Protein AF-A0A527YQX4-F1 (afdb_monomer)

Structure (mmCIF, N/CA/C/O backbone):
data_AF-A0A527YQX4-F1
#
_entry.id   AF-A0A527YQX4-F1
#
loop_
_atom_site.group_PDB
_atom_site.id
_atom_site.type_symbol
_atom_site.label_atom_id
_atom_site.label_alt_id
_atom_site.label_comp_id
_atom_site.label_asym_id
_atom_site.label_entity_id
_atom_site.label_seq_id
_atom_site.pdbx_PDB_ins_code
_atom_site.Cartn_x
_atom_site.Cartn_y
_atom_site.Cartn_z
_atom_site.occupancy
_atom_site.B_iso_or_equiv
_atom_site.auth_seq_id
_atom_site.auth_comp_id
_atom_site.auth_asym_id
_atom_site.auth_atom_id
_atom_site.pdbx_PDB_model_num
ATOM 1 N N . GLY A 1 1 ? 2.698 -18.702 3.192 1.00 57.06 1 GLY A N 1
ATOM 2 C CA . GLY A 1 1 ? 2.781 -18.460 1.735 1.00 57.06 1 GLY A CA 1
ATOM 3 C C . GLY A 1 1 ? 3.842 -17.410 1.446 1.00 57.06 1 GLY A C 1
ATOM 4 O O . GLY A 1 1 ? 4.295 -16.787 2.403 1.00 57.06 1 GLY A O 1
ATOM 5 N N . PRO A 1 2 ? 4.263 -17.222 0.184 1.00 74.56 2 PRO A N 1
ATOM 6 C CA . PRO A 1 2 ? 5.222 -16.176 -0.183 1.00 74.56 2 PRO A CA 1
ATOM 7 C C . PRO A 1 2 ? 4.665 -14.780 0.141 1.00 74.56 2 PRO A C 1
ATOM 9 O O . PRO A 1 2 ? 3.465 -14.540 0.009 1.00 74.56 2 PRO A O 1
ATOM 12 N N . THR A 1 3 ? 5.528 -13.871 0.599 1.00 85.75 3 THR A N 1
ATOM 13 C CA . THR A 1 3 ? 5.166 -12.501 1.004 1.00 85.75 3 THR A CA 1
ATOM 14 C C . THR A 1 3 ? 5.571 -11.494 -0.068 1.00 85.75 3 THR A C 1
ATOM 16 O O . THR A 1 3 ? 6.508 -11.74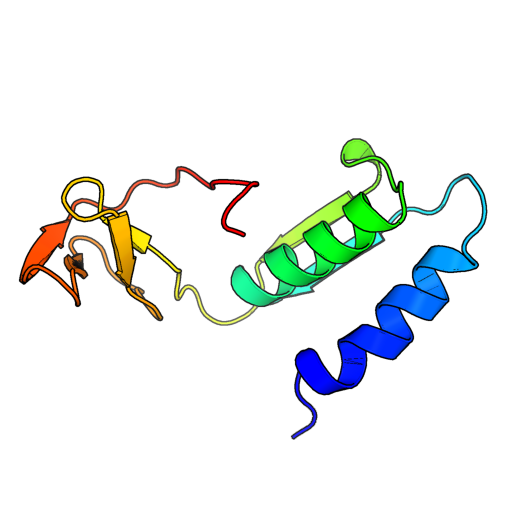1 -0.829 1.00 85.75 3 THR A O 1
ATOM 19 N N . PHE A 1 4 ? 4.937 -10.319 -0.095 1.00 87.69 4 PHE A N 1
ATOM 20 C CA . PHE A 1 4 ? 5.362 -9.232 -0.984 1.00 87.69 4 PHE A CA 1
ATOM 21 C C . PHE A 1 4 ? 6.851 -8.880 -0.804 1.00 87.69 4 PHE A C 1
ATOM 23 O O . PHE A 1 4 ? 7.572 -8.739 -1.788 1.00 87.69 4 PHE A O 1
ATOM 30 N N . ALA A 1 5 ? 7.339 -8.850 0.442 1.00 90.44 5 ALA A N 1
ATOM 31 C CA . ALA A 1 5 ? 8.745 -8.588 0.752 1.00 90.44 5 ALA A CA 1
ATOM 32 C C . ALA A 1 5 ? 9.702 -9.564 0.045 1.00 90.44 5 ALA A C 1
ATOM 34 O O . ALA A 1 5 ? 10.741 -9.145 -0.456 1.00 90.44 5 ALA A O 1
ATOM 35 N N . SER A 1 6 ? 9.332 -10.847 -0.065 1.00 93.38 6 SER A N 1
ATOM 36 C CA . SER A 1 6 ? 10.135 -11.840 -0.794 1.00 93.38 6 SER A CA 1
ATOM 37 C C . SER A 1 6 ? 10.142 -11.634 -2.316 1.00 93.38 6 SER A C 1
ATOM 39 O O . SER A 1 6 ? 11.116 -11.987 -2.978 1.00 93.38 6 SER A O 1
ATOM 41 N N . ALA A 1 7 ? 9.091 -11.032 -2.882 1.00 91.38 7 ALA A N 1
ATOM 42 C CA . ALA A 1 7 ? 8.975 -10.759 -4.316 1.00 91.38 7 ALA A CA 1
ATOM 43 C C . ALA A 1 7 ? 9.592 -9.409 -4.731 1.00 91.38 7 ALA A C 1
ATOM 45 O O . ALA A 1 7 ? 9.951 -9.227 -5.897 1.00 91.38 7 ALA A O 1
ATOM 46 N N . LEU A 1 8 ? 9.742 -8.475 -3.786 1.00 93.81 8 LEU A N 1
ATOM 47 C CA . LEU A 1 8 ? 10.184 -7.103 -4.040 1.00 93.81 8 LEU A CA 1
ATOM 48 C C . LEU A 1 8 ? 11.536 -6.998 -4.774 1.00 93.81 8 LEU A C 1
ATOM 50 O O . LEU A 1 8 ? 11.602 -6.229 -5.735 1.00 93.81 8 LEU A O 1
ATOM 54 N N . PRO A 1 9 ? 12.597 -7.760 -4.429 1.00 94.50 9 PRO A N 1
ATOM 55 C CA . PRO A 1 9 ? 13.872 -7.666 -5.146 1.00 94.50 9 PRO A CA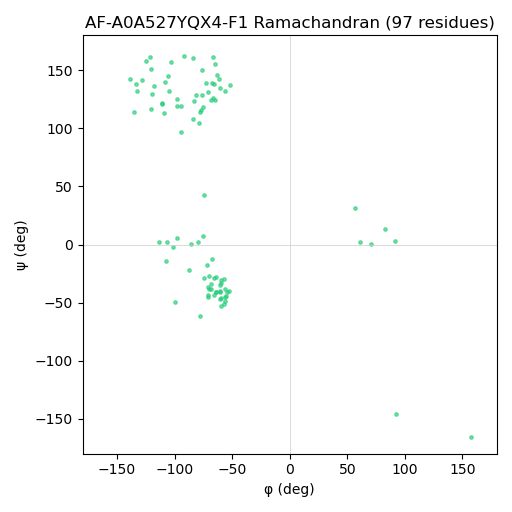 1
ATOM 56 C C . PRO A 1 9 ? 13.736 -8.021 -6.630 1.00 94.50 9 PRO A C 1
ATOM 58 O O . PRO A 1 9 ? 14.278 -7.341 -7.500 1.00 94.50 9 PRO A O 1
ATOM 61 N N . ARG A 1 10 ? 12.950 -9.061 -6.935 1.00 93.94 10 ARG A N 1
ATOM 62 C CA . ARG A 1 10 ? 12.717 -9.512 -8.310 1.00 93.94 10 ARG A CA 1
ATOM 63 C C . ARG A 1 10 ? 11.850 -8.530 -9.089 1.00 93.94 10 ARG A C 1
ATOM 65 O O . ARG A 1 10 ? 12.101 -8.315 -10.275 1.00 93.94 10 ARG A O 1
ATOM 72 N N . LEU A 1 11 ? 10.869 -7.912 -8.429 1.00 93.62 11 LEU A N 1
ATOM 73 C CA . LEU A 1 11 ? 10.087 -6.827 -9.014 1.00 93.62 11 LEU A CA 1
ATOM 74 C C . LEU A 1 11 ? 11.005 -5.664 -9.406 1.00 93.62 11 LEU A C 1
ATOM 76 O O . LEU A 1 11 ? 11.018 -5.292 -10.575 1.00 93.62 11 LEU A O 1
ATOM 80 N N . LYS A 1 12 ? 11.835 -5.159 -8.481 1.00 94.81 12 LYS A N 1
ATOM 81 C CA . LYS A 1 12 ? 12.772 -4.057 -8.767 1.00 94.81 12 LYS A CA 1
ATOM 82 C C . LYS A 1 12 ? 13.701 -4.380 -9.939 1.00 94.81 12 LYS A C 1
ATOM 84 O O . LYS A 1 12 ? 13.828 -3.568 -10.848 1.00 94.81 12 LYS A O 1
ATOM 89 N N . GLN A 1 13 ? 14.272 -5.586 -9.969 1.00 95.50 13 GLN A N 1
ATOM 90 C CA . GLN A 1 13 ? 15.118 -6.025 -11.083 1.00 95.50 13 GLN A CA 1
ATOM 91 C C . GLN A 1 13 ? 14.357 -6.042 -12.417 1.00 95.50 13 GLN A C 1
ATOM 93 O O . GLN A 1 13 ? 14.903 -5.659 -13.447 1.00 95.50 13 GLN A O 1
ATOM 98 N N . THR A 1 14 ? 13.100 -6.485 -12.419 1.00 94.94 14 THR A N 1
ATOM 99 C CA . THR A 1 14 ? 12.281 -6.534 -13.641 1.00 94.94 14 THR A CA 1
ATOM 100 C C . THR A 1 14 ? 11.993 -5.129 -14.163 1.00 94.94 14 THR A C 1
ATOM 102 O O . THR A 1 14 ? 12.128 -4.883 -15.357 1.00 94.94 14 THR A O 1
ATOM 105 N N . LEU A 1 15 ? 11.649 -4.199 -13.269 1.00 94.19 15 LEU A N 1
ATOM 106 C CA . LEU A 1 15 ? 11.355 -2.811 -13.630 1.00 94.19 15 LEU A CA 1
ATOM 107 C C . LEU A 1 15 ? 12.608 -2.070 -14.116 1.00 94.19 15 LEU A C 1
ATOM 109 O O . LEU A 1 15 ? 12.528 -1.334 -15.092 1.00 94.19 15 LEU A O 1
ATOM 113 N N . ALA A 1 16 ? 13.769 -2.323 -13.506 1.00 92.44 16 ALA A N 1
ATOM 114 C CA . ALA A 1 16 ? 15.038 -1.715 -13.912 1.00 92.44 16 ALA A CA 1
ATOM 115 C C . ALA A 1 16 ? 15.490 -2.116 -15.329 1.00 92.44 16 ALA A C 1
ATOM 117 O O . ALA A 1 16 ? 16.190 -1.354 -15.987 1.00 92.44 16 ALA A O 1
ATOM 118 N N . ASN A 1 17 ? 15.094 -3.303 -15.800 1.00 93.06 17 ASN A N 1
ATOM 119 C CA . ASN A 1 17 ? 15.417 -3.794 -17.144 1.00 93.06 17 ASN A CA 1
ATOM 120 C C . ASN A 1 17 ? 14.276 -3.578 -18.150 1.00 93.06 17 ASN A C 1
ATOM 122 O O . ASN A 1 17 ? 14.344 -4.077 -19.272 1.00 93.06 17 ASN A O 1
ATOM 126 N N . ALA A 1 18 ? 13.205 -2.890 -17.754 1.00 89.69 18 ALA A N 1
ATOM 127 C CA . ALA A 1 18 ? 12.075 -2.655 -18.633 1.00 89.69 18 ALA A CA 1
ATOM 128 C C . ALA A 1 18 ? 12.377 -1.570 -19.675 1.00 89.69 18 ALA A C 1
ATOM 130 O O . ALA A 1 18 ? 13.146 -0.639 -19.446 1.00 89.69 18 ALA A O 1
ATOM 131 N N . HIS A 1 19 ? 11.736 -1.684 -20.835 1.00 87.62 19 HIS A N 1
ATOM 132 C CA . HIS A 1 19 ? 11.920 -0.757 -21.948 1.00 87.62 19 HIS A CA 1
ATOM 133 C C . HIS A 1 19 ? 10.906 0.396 -21.920 1.00 87.62 19 HIS A C 1
ATOM 135 O O . HIS A 1 19 ? 9.850 0.315 -21.285 1.00 87.62 19 HIS A O 1
ATOM 141 N N . MET A 1 20 ? 11.213 1.467 -22.661 1.00 85.69 20 MET A N 1
ATOM 142 C CA . MET A 1 20 ? 10.286 2.580 -22.895 1.00 85.69 20 MET A CA 1
ATOM 143 C C . MET A 1 20 ? 8.930 2.079 -23.409 1.00 85.69 20 MET A C 1
ATOM 145 O O . MET A 1 20 ? 8.865 1.218 -24.284 1.00 85.69 20 MET A O 1
ATOM 149 N N . GLY A 1 21 ? 7.848 2.651 -22.877 1.00 87.12 21 GLY A N 1
ATOM 150 C CA . GLY A 1 21 ? 6.476 2.263 -23.216 1.00 87.12 21 GLY A CA 1
ATOM 151 C C . GLY A 1 21 ? 5.870 1.183 -22.313 1.00 87.12 21 GLY A C 1
ATOM 152 O O . GLY A 1 21 ? 4.727 0.787 -22.543 1.00 87.12 21 GLY A O 1
ATOM 153 N N . LEU A 1 22 ? 6.585 0.725 -21.275 1.00 91.50 22 LEU A N 1
ATOM 154 C CA . LEU A 1 22 ? 6.014 -0.147 -20.246 1.00 91.50 22 LEU A CA 1
ATOM 155 C C . LEU A 1 22 ? 4.783 0.506 -19.596 1.00 91.50 22 LEU A C 1
ATOM 157 O O . LEU A 1 22 ? 4.836 1.646 -19.135 1.00 91.50 22 LEU A O 1
ATOM 161 N N . ARG A 1 23 ? 3.695 -0.262 -19.488 1.00 94.38 23 ARG A N 1
ATOM 162 C CA . ARG A 1 23 ? 2.517 0.085 -18.686 1.00 94.38 23 ARG A CA 1
ATOM 163 C C . ARG A 1 23 ? 2.337 -0.951 -17.589 1.00 94.38 23 ARG A C 1
ATOM 165 O O . ARG A 1 23 ? 2.462 -2.148 -17.845 1.00 94.38 23 ARG A O 1
ATOM 172 N N . LEU A 1 24 ? 2.044 -0.494 -16.379 1.00 94.19 24 LEU A N 1
ATOM 173 C CA . LEU A 1 24 ? 1.852 -1.355 -15.217 1.00 94.19 24 LEU A CA 1
ATOM 174 C C . LEU A 1 24 ? 0.382 -1.402 -14.823 1.00 94.19 24 LEU A C 1
ATOM 176 O O . LEU A 1 24 ? -0.307 -0.385 -14.806 1.00 94.19 24 LEU A O 1
ATOM 180 N N . TYR A 1 25 ? -0.069 -2.594 -14.450 1.00 95.38 25 TYR A N 1
ATOM 181 C CA . TYR A 1 25 ? -1.368 -2.812 -13.832 1.00 95.38 25 TYR A CA 1
ATOM 182 C C . TYR A 1 25 ? -1.156 -3.451 -12.462 1.00 95.38 25 TYR A C 1
ATOM 184 O O . TYR A 1 25 ? -0.609 -4.550 -12.368 1.00 95.38 25 TYR A O 1
ATOM 192 N N . LEU A 1 26 ? -1.545 -2.750 -11.400 1.00 93.94 26 LEU A N 1
ATOM 193 C CA . LEU A 1 26 ? -1.363 -3.187 -10.019 1.00 93.94 26 LEU A CA 1
ATOM 194 C C . LEU A 1 26 ? -2.719 -3.560 -9.423 1.00 93.94 26 LEU A C 1
ATOM 196 O O . LEU A 1 26 ? -3.557 -2.688 -9.201 1.00 93.94 26 LEU A O 1
ATOM 200 N N . ALA A 1 27 ? -2.918 -4.842 -9.124 1.00 93.31 27 ALA A N 1
ATOM 201 C CA . ALA A 1 27 ? -4.139 -5.335 -8.498 1.00 93.31 27 ALA A CA 1
ATOM 202 C C . ALA A 1 27 ? -3.844 -5.993 -7.147 1.00 93.31 27 ALA A C 1
ATOM 204 O O . ALA A 1 27 ? -2.974 -6.858 -7.047 1.00 93.31 27 ALA A O 1
ATOM 205 N N . GLY A 1 28 ? -4.570 -5.597 -6.103 1.00 90.00 28 GLY A N 1
ATOM 206 C CA . GLY A 1 28 ? -4.383 -6.144 -4.758 1.00 90.00 28 GLY A CA 1
ATOM 207 C C . GLY A 1 28 ? -4.877 -5.221 -3.653 1.00 90.00 28 GLY A C 1
ATOM 208 O O . GLY A 1 28 ? -5.616 -4.270 -3.905 1.00 90.00 28 GLY A O 1
ATOM 209 N N . THR A 1 29 ? -4.479 -5.510 -2.415 1.00 87.38 29 THR A N 1
ATOM 210 C CA . THR A 1 29 ? -4.823 -4.646 -1.281 1.00 87.38 29 THR A CA 1
ATOM 211 C C . THR A 1 29 ? -4.151 -3.290 -1.442 1.00 87.38 29 THR A C 1
ATOM 213 O O . THR A 1 29 ? -3.099 -3.177 -2.076 1.00 87.38 29 THR A O 1
ATOM 216 N N . GLU A 1 30 ? -4.720 -2.258 -0.823 1.00 84.00 30 GLU A N 1
ATOM 217 C CA . GLU A 1 30 ? -4.171 -0.900 -0.896 1.00 84.00 30 GLU A CA 1
ATOM 218 C C . GLU A 1 30 ? -2.682 -0.847 -0.507 1.00 84.00 30 GLU A C 1
ATOM 220 O O . GLU A 1 30 ? -1.886 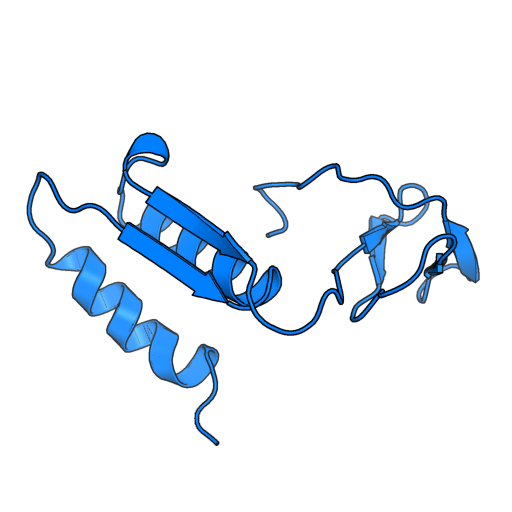-0.201 -1.185 1.00 84.00 30 GLU A O 1
ATOM 225 N N . GLY A 1 31 ? -2.278 -1.611 0.515 1.00 83.75 31 GLY A N 1
ATOM 226 C CA . GLY A 1 31 ? -0.880 -1.701 0.942 1.00 83.75 31 GLY A CA 1
ATOM 227 C C . GLY A 1 31 ? 0.047 -2.396 -0.061 1.00 83.75 31 GLY A C 1
ATOM 228 O O . GLY A 1 31 ? 1.209 -2.014 -0.174 1.00 83.75 31 GLY A O 1
ATOM 229 N N . LEU A 1 32 ? -0.432 -3.400 -0.804 1.00 88.50 32 LEU A N 1
ATOM 230 C CA . LEU A 1 32 ? 0.359 -4.040 -1.864 1.00 88.50 32 LEU A CA 1
ATOM 231 C C . LEU A 1 32 ? 0.516 -3.097 -3.056 1.00 88.50 32 LEU A C 1
ATOM 233 O O . LEU A 1 32 ? 1.620 -2.942 -3.577 1.00 88.50 32 LEU A O 1
ATOM 237 N N . ILE A 1 33 ? -0.581 -2.453 -3.460 1.00 90.94 33 ILE A N 1
ATOM 238 C CA . ILE A 1 33 ? -0.584 -1.479 -4.553 1.00 90.94 33 ILE A CA 1
ATOM 239 C C . ILE A 1 33 ? 0.361 -0.323 -4.224 1.00 90.94 33 ILE A C 1
ATOM 241 O O . ILE A 1 33 ? 1.180 0.029 -5.066 1.00 90.94 33 ILE A O 1
ATOM 245 N N . GLY A 1 34 ? 0.300 0.224 -3.004 1.00 88.56 34 GLY A N 1
ATOM 246 C CA . GLY A 1 34 ? 1.182 1.304 -2.552 1.00 88.56 34 GLY A CA 1
ATOM 247 C C . GLY A 1 34 ? 2.663 0.942 -2.659 1.00 88.56 34 GLY A C 1
ATOM 248 O O . GLY A 1 34 ? 3.423 1.645 -3.323 1.00 88.56 34 GLY A O 1
ATOM 249 N N . GLN A 1 35 ? 3.058 -0.209 -2.111 1.00 90.06 35 GLN A N 1
ATOM 250 C CA . GLN A 1 35 ? 4.451 -0.661 -2.158 1.00 90.06 35 GLN A CA 1
ATOM 251 C C . GLN A 1 35 ? 4.947 -0.940 -3.588 1.00 90.06 35 GLN A C 1
ATOM 253 O O . GLN A 1 35 ? 6.080 -0.598 -3.931 1.00 90.06 35 GLN A O 1
ATOM 258 N N . ALA A 1 36 ? 4.120 -1.553 -4.440 1.00 92.81 36 ALA A N 1
ATOM 259 C CA . ALA A 1 36 ? 4.482 -1.815 -5.833 1.00 92.81 36 ALA A CA 1
ATOM 260 C C . ALA A 1 36 ? 4.550 -0.525 -6.668 1.00 92.81 36 ALA A C 1
ATOM 262 O O . ALA A 1 36 ? 5.451 -0.377 -7.492 1.00 92.81 36 ALA A O 1
ATOM 263 N N . MET A 1 37 ? 3.641 0.423 -6.421 1.00 92.88 37 MET A N 1
ATOM 264 C CA . MET A 1 37 ? 3.657 1.753 -7.030 1.00 92.88 37 MET A CA 1
ATOM 265 C C . MET A 1 37 ? 4.944 2.494 -6.664 1.00 92.88 37 MET A C 1
ATOM 267 O O . MET A 1 37 ? 5.606 3.015 -7.555 1.00 92.88 37 MET A O 1
ATOM 271 N N . GLN A 1 38 ? 5.340 2.496 -5.387 1.00 91.44 38 GLN A N 1
ATOM 272 C CA . GLN A 1 38 ? 6.603 3.100 -4.949 1.00 91.44 38 GLN A CA 1
ATOM 273 C C . GLN A 1 38 ? 7.801 2.507 -5.697 1.00 91.44 38 GLN A C 1
ATOM 275 O O . GLN A 1 38 ? 8.586 3.250 -6.278 1.00 91.44 38 GLN A O 1
ATOM 280 N N . ALA A 1 39 ? 7.894 1.176 -5.784 1.00 92.88 39 ALA A N 1
ATOM 281 C CA . ALA A 1 39 ? 8.972 0.517 -6.524 1.00 92.88 39 ALA A CA 1
ATOM 282 C C . ALA A 1 39 ? 8.999 0.890 -8.021 1.00 92.88 39 ALA A C 1
ATOM 284 O O . ALA A 1 39 ? 10.074 0.995 -8.608 1.00 92.88 39 ALA A O 1
ATOM 285 N N . ALA A 1 40 ? 7.835 1.101 -8.642 1.00 93.31 40 ALA A N 1
ATOM 286 C CA . ALA A 1 40 ? 7.733 1.542 -10.031 1.00 93.31 40 ALA A CA 1
ATOM 287 C C . ALA A 1 40 ? 8.155 2.999 -10.233 1.00 93.31 40 ALA A C 1
ATOM 289 O O . ALA A 1 40 ? 8.900 3.295 -11.168 1.00 93.31 40 ALA A O 1
ATOM 290 N N . LEU A 1 41 ? 7.727 3.892 -9.340 1.00 91.56 41 LEU A N 1
ATOM 291 C CA . LEU A 1 41 ? 8.122 5.298 -9.367 1.00 91.56 41 LEU A CA 1
ATOM 292 C C . LEU A 1 41 ? 9.633 5.454 -9.125 1.00 91.56 41 LEU A C 1
ATOM 294 O O . LEU A 1 41 ? 10.283 6.223 -9.827 1.00 91.56 41 LEU A O 1
ATOM 298 N N . GLU A 1 42 ? 10.212 4.681 -8.197 1.00 91.75 42 GLU A N 1
ATOM 299 C CA . GLU A 1 42 ? 11.667 4.615 -7.968 1.00 91.75 42 GLU A CA 1
ATOM 300 C C . GLU A 1 42 ? 12.441 4.153 -9.212 1.00 91.75 42 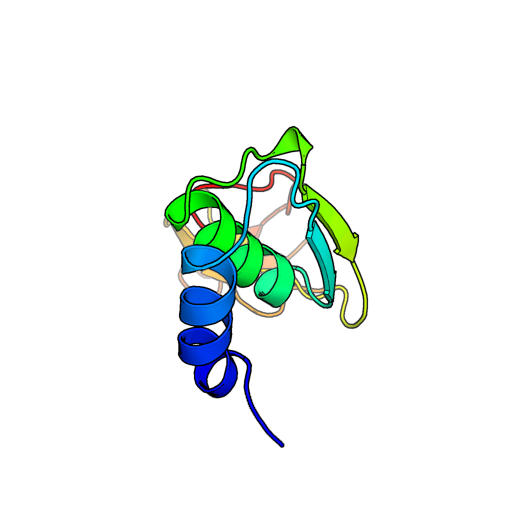GLU A C 1
ATOM 302 O O . GLU A 1 42 ? 13.560 4.606 -9.444 1.00 91.75 42 GLU A O 1
ATOM 307 N N . ALA A 1 43 ? 11.849 3.276 -10.028 1.00 91.88 43 ALA A N 1
ATOM 308 C CA . ALA A 1 43 ? 12.422 2.820 -11.294 1.00 91.88 43 ALA A CA 1
ATOM 309 C C . ALA A 1 43 ? 12.224 3.820 -12.455 1.00 91.88 43 ALA A C 1
ATOM 311 O O . ALA A 1 43 ? 12.621 3.531 -13.582 1.00 91.88 43 ALA A O 1
ATOM 312 N N . GLY A 1 44 ? 11.617 4.986 -12.203 1.00 90.75 44 GLY A N 1
ATOM 313 C CA . GLY A 1 44 ? 11.411 6.042 -13.198 1.00 90.75 44 GLY A CA 1
ATOM 314 C C . GLY A 1 44 ? 10.183 5.855 -14.093 1.00 90.75 44 GLY A C 1
ATOM 315 O O . GLY A 1 44 ? 10.058 6.540 -15.107 1.00 90.75 44 GLY A O 1
ATOM 316 N N . ILE A 1 45 ? 9.270 4.944 -13.747 1.00 91.50 45 ILE A N 1
ATOM 317 C CA . ILE A 1 45 ? 8.032 4.736 -14.507 1.00 91.50 45 ILE A CA 1
ATOM 318 C C . ILE A 1 45 ? 7.060 5.867 -14.187 1.00 91.50 45 ILE A C 1
ATOM 320 O O . ILE A 1 45 ? 6.771 6.137 -13.022 1.00 91.50 45 ILE A O 1
ATOM 324 N N . ASP A 1 46 ? 6.525 6.515 -15.222 1.00 90.50 46 ASP A N 1
ATOM 325 C CA . ASP A 1 46 ? 5.566 7.594 -15.022 1.00 90.50 46 ASP A CA 1
ATOM 326 C C . ASP A 1 46 ? 4.238 7.079 -14.447 1.00 90.50 46 ASP A C 1
ATOM 328 O O . ASP A 1 46 ? 3.684 6.066 -14.879 1.00 90.50 46 ASP A O 1
ATOM 332 N N . HIS A 1 47 ? 3.687 7.836 -13.501 1.00 88.00 47 HIS A N 1
ATOM 333 C CA . HIS A 1 47 ? 2.458 7.492 -12.797 1.00 88.00 47 HIS A CA 1
ATOM 334 C C . HIS A 1 47 ? 1.239 7.321 -13.717 1.00 88.00 47 HIS A C 1
ATOM 336 O O . HIS A 1 47 ? 0.365 6.519 -13.405 1.00 88.00 47 HIS A O 1
ATOM 342 N N . THR A 1 48 ? 1.162 8.030 -14.851 1.00 91.31 48 THR A N 1
ATOM 343 C CA . THR A 1 48 ? 0.042 7.888 -15.801 1.00 91.31 48 THR A CA 1
ATOM 344 C C . THR A 1 48 ? 0.091 6.563 -16.563 1.00 91.31 48 THR A C 1
ATOM 346 O O . THR A 1 48 ? -0.914 6.109 -17.116 1.00 91.31 48 THR A O 1
ATOM 349 N N . SER A 1 49 ? 1.254 5.906 -16.561 1.00 92.75 49 SER A N 1
ATOM 350 C CA . SER A 1 49 ? 1.452 4.576 -17.136 1.00 92.75 49 SER A CA 1
ATOM 351 C C . SER A 1 49 ? 1.104 3.452 -16.158 1.00 92.75 49 SER A C 1
ATOM 353 O O . SER A 1 49 ? 1.199 2.280 -16.529 1.00 92.75 49 SER A O 1
ATOM 355 N N . ILE A 1 50 ? 0.674 3.787 -14.936 1.00 94.06 50 ILE A N 1
ATOM 356 C CA . ILE A 1 50 ? 0.296 2.836 -13.893 1.00 94.06 50 ILE A CA 1
ATOM 357 C C . ILE A 1 50 ? -1.213 2.916 -13.661 1.00 94.06 50 ILE A C 1
ATOM 359 O O . ILE A 1 50 ? -1.755 3.958 -13.304 1.00 94.06 50 ILE A O 1
ATOM 363 N N . GLN A 1 51 ? -1.896 1.792 -13.840 1.00 94.88 51 GLN A N 1
ATOM 364 C CA . GLN A 1 51 ? -3.294 1.619 -13.460 1.00 94.88 51 GLN A CA 1
ATOM 365 C C . GLN A 1 51 ? -3.383 0.750 -12.211 1.00 94.88 51 GLN A C 1
ATOM 367 O O . GLN A 1 51 ? -2.580 -0.166 -12.023 1.00 94.88 51 GLN A O 1
ATOM 372 N N . THR A 1 52 ? -4.355 1.039 -11.351 1.00 93.50 52 THR A N 1
ATOM 373 C CA . THR A 1 52 ? -4.527 0.333 -10.084 1.00 93.50 52 THR A CA 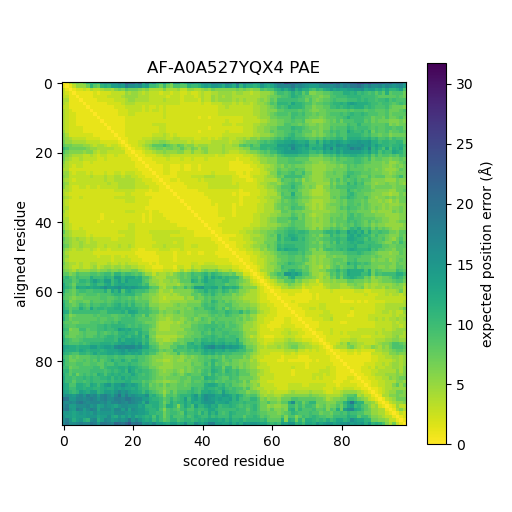1
ATOM 374 C C . THR A 1 52 ? -5.955 -0.170 -9.926 1.00 93.50 52 THR A C 1
ATOM 376 O O . THR A 1 52 ? -6.916 0.506 -10.287 1.00 93.50 52 THR A O 1
ATOM 379 N N . GLU A 1 53 ? -6.094 -1.365 -9.362 1.00 92.31 53 GLU A N 1
ATOM 380 C CA . GLU A 1 53 ? -7.382 -1.966 -9.039 1.00 92.31 53 GLU A CA 1
ATOM 381 C C . GLU A 1 53 ? -7.330 -2.566 -7.638 1.00 92.31 53 GLU A C 1
ATOM 383 O O . GLU A 1 53 ? 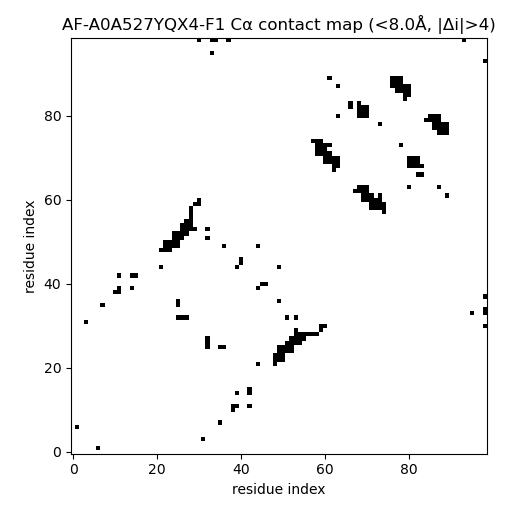-6.624 -3.540 -7.369 1.00 92.31 53 GLU A O 1
ATOM 388 N N . HIS A 1 54 ? -8.112 -2.002 -6.724 1.00 87.56 54 HIS A N 1
ATOM 389 C CA . HIS A 1 54 ? -8.194 -2.541 -5.377 1.00 87.56 54 HIS A CA 1
ATOM 390 C C . HIS A 1 54 ? -8.882 -3.916 -5.374 1.00 87.56 54 HIS A C 1
ATOM 392 O O . HIS A 1 54 ? -10.022 -4.054 -5.819 1.00 87.56 54 HIS A O 1
ATOM 398 N N . ARG A 1 55 ? -8.212 -4.934 -4.822 1.00 87.31 55 ARG A N 1
ATOM 399 C CA . ARG A 1 55 ? -8.726 -6.305 -4.676 1.00 87.31 55 ARG A CA 1
ATOM 400 C C . ARG A 1 55 ? -8.358 -6.891 -3.318 1.00 87.31 55 ARG A C 1
ATOM 402 O O . ARG A 1 55 ? -7.250 -6.716 -2.824 1.00 87.31 55 ARG A O 1
ATOM 409 N N . GLY A 1 56 ? -9.274 -7.663 -2.744 1.00 84.06 56 GLY A N 1
ATOM 410 C CA . GLY A 1 56 ? -9.097 -8.259 -1.422 1.00 84.06 56 GLY A CA 1
ATOM 411 C C . GLY A 1 56 ? -9.659 -7.376 -0.311 1.00 84.06 56 GLY A C 1
ATOM 412 O O . GLY A 1 56 ? -10.692 -6.736 -0.491 1.00 84.06 56 GLY A O 1
ATOM 413 N N . SER A 1 57 ? -9.015 -7.396 0.856 1.00 82.19 57 SER A N 1
ATOM 414 C CA . SER A 1 57 ? -9.523 -6.738 2.065 1.00 82.19 57 SER A CA 1
ATOM 415 C C . SER A 1 57 ? -9.685 -5.229 1.882 1.00 82.19 57 SER A C 1
ATOM 417 O O . SER A 1 57 ? -8.757 -4.573 1.427 1.00 82.19 57 SER A O 1
ATOM 419 N N . LEU A 1 58 ? -10.821 -4.682 2.329 1.00 81.19 58 LEU A N 1
ATOM 420 C CA . LEU A 1 58 ? -11.070 -3.236 2.432 1.00 81.19 58 LEU A CA 1
ATOM 421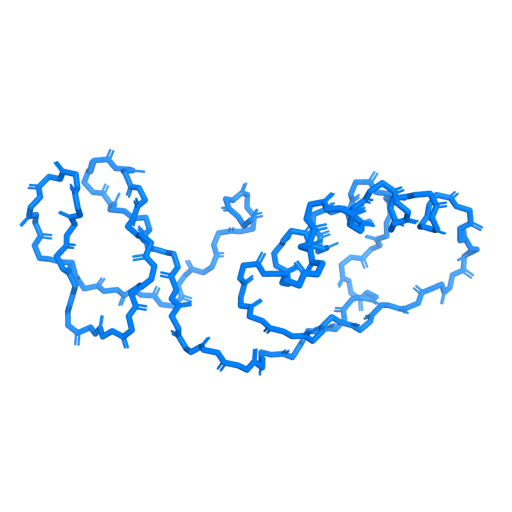 C C . LEU A 1 58 ? -10.339 -2.590 3.622 1.00 81.19 58 LEU A C 1
ATOM 423 O O . LEU A 1 58 ? -10.607 -1.442 3.962 1.00 81.19 58 LEU A O 1
ATOM 427 N N . ALA A 1 59 ? -9.470 -3.340 4.302 1.00 84.56 59 ALA A N 1
ATOM 428 C CA . ALA A 1 59 ? -8.705 -2.843 5.428 1.00 84.56 59 ALA A CA 1
ATOM 429 C C . ALA A 1 59 ? -7.623 -1.862 4.959 1.00 84.56 59 ALA A C 1
ATOM 431 O O . ALA A 1 59 ? -6.846 -2.152 4.047 1.00 84.56 59 ALA A O 1
ATOM 432 N N . ARG A 1 60 ? -7.562 -0.707 5.618 1.00 82.94 60 ARG A N 1
ATOM 433 C CA . ARG A 1 60 ? -6.718 0.427 5.244 1.00 82.94 60 ARG A CA 1
ATOM 434 C C . ARG A 1 60 ? -5.751 0.812 6.348 1.00 82.94 60 ARG A C 1
ATOM 436 O O . ARG A 1 60 ? -5.951 0.500 7.523 1.00 82.94 60 ARG A O 1
ATOM 443 N N . ARG A 1 61 ? -4.717 1.549 5.948 1.00 86.25 61 ARG A N 1
ATOM 444 C CA . ARG A 1 61 ? -3.783 2.226 6.848 1.00 86.25 61 ARG A CA 1
ATOM 445 C C . ARG A 1 61 ? -4.253 3.656 7.044 1.00 86.25 61 ARG A C 1
ATOM 447 O O . ARG A 1 61 ? -4.334 4.416 6.085 1.00 86.25 61 ARG A O 1
ATOM 454 N N . VAL A 1 62 ? -4.558 4.032 8.280 1.00 89.44 62 VAL A N 1
ATOM 455 C CA . VAL A 1 62 ? -5.058 5.372 8.605 1.00 89.44 62 VAL A CA 1
ATOM 456 C C . VAL A 1 62 ? -4.005 6.128 9.393 1.00 89.44 62 VAL A C 1
ATOM 458 O O . VAL A 1 62 ? -3.617 5.710 10.484 1.00 89.44 62 VAL A O 1
ATOM 461 N N . GLN A 1 63 ? -3.563 7.268 8.862 1.00 89.88 63 GLN A N 1
ATOM 462 C CA . GLN A 1 63 ? -2.713 8.187 9.608 1.00 89.88 63 GLN A CA 1
ATOM 463 C C . GLN A 1 63 ? -3.565 9.093 10.500 1.00 89.88 63 GLN A C 1
ATOM 465 O O . GLN A 1 63 ? -4.427 9.835 10.029 1.00 89.88 63 GLN A O 1
ATOM 470 N N . CYS A 1 64 ? -3.278 9.084 11.798 1.00 92.12 64 CYS A N 1
ATOM 471 C CA . CYS A 1 64 ? -3.907 9.982 12.751 1.00 92.12 64 CYS A CA 1
ATOM 472 C C . CYS A 1 64 ? -3.495 11.436 12.490 1.00 92.12 64 CYS A C 1
ATOM 474 O O . CYS A 1 64 ? -2.311 11.767 12.487 1.00 92.12 64 CYS A O 1
ATOM 476 N N . VAL A 1 65 ? -4.462 12.342 12.330 1.00 91.19 65 VAL A 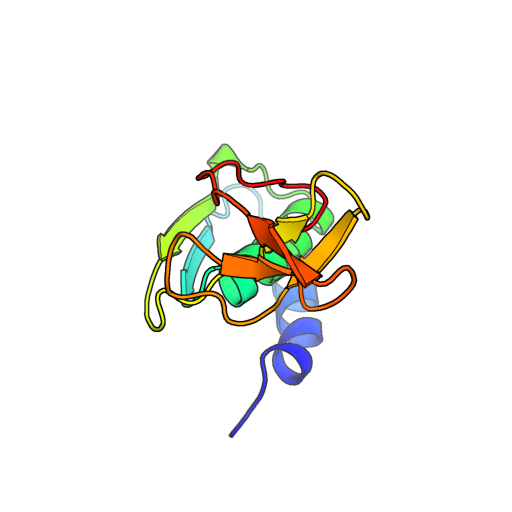N 1
ATOM 477 C CA . VAL A 1 65 ? -4.163 13.773 12.140 1.00 91.19 65 VAL A CA 1
ATOM 478 C C . VAL A 1 65 ? -3.522 14.409 13.376 1.00 91.19 65 VAL A C 1
ATOM 480 O O . VAL A 1 65 ? -2.715 15.324 13.207 1.00 91.19 65 VAL A O 1
ATOM 483 N N . HIS A 1 66 ? -3.836 13.886 14.568 1.00 92.50 66 HIS A N 1
ATOM 484 C CA . HIS A 1 66 ? -3.370 14.378 15.865 1.00 92.50 66 HIS A CA 1
ATOM 485 C C . HIS A 1 66 ? -1.928 13.947 16.164 1.00 92.50 66 HIS A C 1
ATOM 487 O O . HIS A 1 66 ? -1.047 14.792 16.257 1.00 92.50 66 HIS A O 1
ATOM 493 N N . CYS A 1 67 ? -1.659 12.640 16.253 1.00 93.25 67 CYS A N 1
ATOM 494 C CA . CYS A 1 67 ? -0.337 12.131 16.643 1.00 93.25 67 CYS A CA 1
ATOM 495 C C . CYS A 1 67 ? 0.534 11.648 15.473 1.00 93.25 67 CYS A C 1
ATOM 497 O O . CYS A 1 67 ? 1.652 11.201 15.697 1.00 93.25 67 CYS A O 1
ATOM 499 N N . LYS A 1 68 ? 0.027 11.679 14.232 1.00 92.00 68 LYS A N 1
ATOM 500 C CA . LYS A 1 68 ? 0.683 11.142 13.019 1.00 92.00 68 LYS A CA 1
ATOM 501 C C . LYS A 1 68 ? 0.975 9.637 13.029 1.00 92.00 68 LYS A C 1
ATOM 503 O O . LYS A 1 68 ? 1.489 9.133 12.032 1.00 92.00 68 LYS A O 1
ATOM 508 N N . GLY A 1 69 ? 0.593 8.919 14.088 1.00 90.12 69 GLY A N 1
ATOM 509 C CA . GLY A 1 69 ? 0.675 7.464 14.168 1.00 90.12 69 GLY A CA 1
ATOM 510 C C . GLY A 1 69 ? -0.211 6.782 13.127 1.00 90.12 69 GLY A C 1
ATOM 511 O O . GLY A 1 69 ? -1.288 7.281 12.790 1.00 90.12 69 GLY A O 1
ATOM 512 N N . ILE A 1 70 ? 0.250 5.642 12.616 1.00 90.12 70 ILE A N 1
ATOM 513 C CA . ILE A 1 70 ? -0.478 4.843 11.627 1.00 90.12 70 ILE A CA 1
ATOM 514 C C . ILE A 1 70 ? -1.215 3.715 12.347 1.00 90.12 70 ILE A C 1
ATOM 516 O O . ILE A 1 70 ? -0.611 2.960 13.108 1.00 90.12 70 ILE A O 1
ATOM 520 N N . THR A 1 71 ? -2.527 3.642 12.125 1.00 91.25 71 THR A N 1
ATOM 521 C CA . THR A 1 71 ? -3.382 2.530 12.554 1.00 91.25 71 THR A CA 1
ATOM 522 C C . THR A 1 71 ? -3.573 1.598 11.365 1.00 91.25 71 THR A C 1
ATOM 524 O O . THR A 1 71 ? -4.054 2.016 10.311 1.00 91.25 71 THR A O 1
ATOM 527 N N . GLU A 1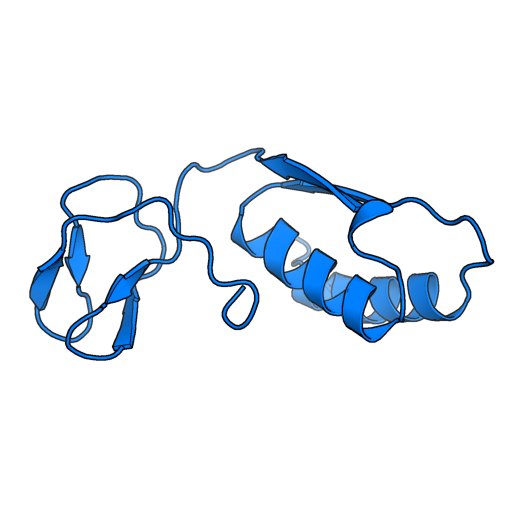 72 ? -3.139 0.354 11.529 1.00 88.62 72 GLU A N 1
ATOM 528 C CA . GLU A 1 72 ? -3.217 -0.693 10.512 1.00 88.62 72 GLU A CA 1
ATOM 529 C C . GLU A 1 72 ? -4.598 -1.371 10.529 1.00 88.62 72 GLU A C 1
ATOM 531 O O . GLU A 1 72 ? -5.306 -1.342 11.534 1.00 88.62 72 GLU A O 1
ATOM 536 N N . ASN A 1 73 ? -4.949 -2.041 9.431 1.00 86.88 73 ASN A N 1
ATOM 537 C CA . ASN A 1 73 ? -6.125 -2.910 9.313 1.00 86.88 73 ASN A CA 1
ATOM 538 C C . ASN A 1 73 ? -7.488 -2.261 9.639 1.00 86.88 73 ASN A C 1
ATOM 540 O O . ASN A 1 73 ? -8.409 -2.938 10.096 1.00 86.88 73 ASN A O 1
ATOM 544 N N . VAL A 1 74 ? -7.648 -0.963 9.384 1.00 88.19 74 VAL A N 1
ATOM 545 C CA . VAL A 1 74 ? -8.908 -0.256 9.638 1.00 88.19 74 VAL A CA 1
ATOM 546 C C . VAL A 1 74 ? -9.921 -0.590 8.547 1.00 88.19 74 VAL A C 1
ATOM 548 O O . VAL A 1 74 ? -9.712 -0.248 7.388 1.00 88.19 74 VAL A O 1
ATOM 551 N N . THR A 1 75 ? -11.026 -1.239 8.909 1.00 87.94 75 THR A N 1
ATOM 552 C CA . THR A 1 75 ? -12.112 -1.609 7.979 1.00 87.94 75 THR A CA 1
ATOM 553 C C . THR A 1 75 ? -13.377 -0.779 8.160 1.00 87.94 75 THR A C 1
ATOM 555 O O . THR A 1 75 ? -14.257 -0.806 7.304 1.00 87.94 75 THR A O 1
ATOM 558 N N . THR A 1 76 ? -13.487 -0.051 9.269 1.00 86.44 76 THR A N 1
ATOM 559 C CA . THR A 1 76 ? -14.679 0.713 9.635 1.00 86.44 76 THR A CA 1
ATOM 560 C C . THR A 1 76 ? -14.341 2.169 9.875 1.00 86.44 76 THR A C 1
ATOM 562 O O . THR A 1 76 ? -13.215 2.533 10.207 1.00 86.44 76 THR A O 1
ATOM 565 N N . GLN A 1 77 ? -15.362 3.004 9.760 1.00 85.50 77 GLN A N 1
ATOM 566 C CA . GLN A 1 77 ? -15.305 4.399 10.139 1.00 85.50 77 GLN A CA 1
ATOM 567 C C . GLN A 1 77 ? -16.549 4.727 10.969 1.00 85.50 77 GLN A C 1
ATOM 569 O O . GLN A 1 77 ? -17.649 4.387 10.532 1.00 85.50 77 GLN A O 1
ATOM 574 N N . PRO A 1 78 ? -16.408 5.399 12.126 1.00 91.81 78 PRO A N 1
ATOM 575 C CA . PRO A 1 78 ? -15.169 5.905 12.743 1.00 91.81 78 PRO A CA 1
ATOM 576 C C . PRO A 1 78 ? -14.196 4.802 13.212 1.00 91.81 78 PRO A C 1
ATOM 578 O O . PRO A 1 78 ? -14.601 3.654 13.384 1.00 91.81 78 PRO A O 1
ATOM 581 N N . ALA A 1 79 ? -12.919 5.147 13.420 1.00 92.50 79 ALA A N 1
ATOM 582 C CA . ALA A 1 79 ? -11.880 4.212 13.870 1.00 92.50 79 ALA A CA 1
ATOM 583 C C . ALA A 1 79 ? -11.029 4.792 15.005 1.00 92.50 79 ALA A C 1
ATOM 585 O O . ALA A 1 79 ? -10.637 5.956 14.958 1.00 92.50 79 ALA A O 1
ATOM 586 N N . THR A 1 80 ? -10.708 3.986 16.015 1.00 94.94 80 THR A N 1
ATOM 587 C CA . THR A 1 80 ? -9.869 4.416 17.143 1.00 94.94 80 THR A CA 1
ATOM 588 C C . THR A 1 80 ? -8.391 4.358 16.773 1.00 94.94 80 THR A C 1
ATOM 590 O O . THR A 1 80 ? -7.898 3.326 16.320 1.00 94.94 80 THR A O 1
ATOM 593 N N . CYS A 1 81 ? -7.663 5.453 16.994 1.00 94.69 81 CYS A N 1
ATOM 594 C CA . CYS A 1 81 ? -6.218 5.483 16.798 1.00 94.69 81 CYS A CA 1
ATOM 595 C C . CYS A 1 81 ? -5.513 4.543 17.784 1.00 94.69 81 CYS A C 1
ATOM 597 O O . CYS A 1 81 ? -5.617 4.736 18.995 1.00 94.69 81 CYS A O 1
ATOM 599 N N . SER A 1 82 ? -4.708 3.605 17.281 1.00 94.94 82 SER A N 1
ATOM 600 C CA . SER A 1 82 ? -3.944 2.667 18.121 1.00 94.94 82 SER A CA 1
ATOM 601 C C . SER A 1 82 ? -2.827 3.318 18.949 1.00 94.94 82 SER A C 1
ATOM 603 O O . SER A 1 82 ? -2.273 2.672 19.830 1.00 94.94 82 SER A O 1
ATOM 605 N N . HIS A 1 83 ? -2.475 4.577 18.662 1.00 94.94 83 HIS A N 1
ATOM 606 C CA . HIS A 1 83 ? -1.385 5.300 19.331 1.00 94.94 83 HIS A CA 1
ATOM 607 C C . HIS A 1 83 ? -1.890 6.251 20.416 1.00 94.94 83 HIS A C 1
ATOM 609 O O . HIS A 1 83 ? -1.374 6.243 21.524 1.00 94.94 83 HIS A O 1
ATOM 615 N N . CYS A 1 84 ? -2.885 7.091 20.104 1.00 95.88 84 CYS A N 1
ATOM 616 C CA . CYS A 1 84 ? -3.378 8.117 21.033 1.00 95.88 84 CYS A CA 1
ATOM 617 C C . CYS A 1 84 ? -4.818 7.891 21.516 1.00 95.88 84 CYS A C 1
ATOM 619 O O . CYS A 1 84 ? -5.357 8.750 22.204 1.00 95.88 84 CYS A O 1
ATOM 621 N N . GLY A 1 85 ? -5.472 6.796 21.112 1.00 94.62 85 GLY A N 1
ATOM 622 C CA . GLY A 1 85 ? -6.820 6.427 21.566 1.00 94.62 85 GLY A CA 1
ATOM 623 C C . GLY A 1 85 ? -7.963 7.309 21.049 1.00 94.62 85 GLY A C 1
ATOM 624 O O . GLY A 1 85 ? -9.118 7.067 21.383 1.00 94.62 85 GLY A O 1
ATOM 625 N N . LEU A 1 86 ? -7.675 8.324 20.230 1.00 94.88 86 LEU A N 1
ATOM 626 C CA . LEU A 1 86 ? -8.694 9.237 19.714 1.00 94.88 86 LEU A CA 1
ATOM 627 C C . LEU A 1 86 ? -9.560 8.550 18.649 1.00 94.88 86 LEU A C 1
ATOM 629 O O . LEU A 1 86 ? -9.030 7.849 17.783 1.00 94.88 86 LEU A O 1
ATOM 633 N N . LEU A 1 87 ? -10.873 8.793 18.676 1.00 94.56 87 LEU A N 1
ATOM 634 C CA . LEU A 1 87 ? -11.791 8.350 17.628 1.00 94.56 87 LEU A CA 1
ATOM 635 C C . LEU A 1 87 ? -11.633 9.238 16.387 1.00 94.56 87 LEU A C 1
ATOM 637 O O . LEU A 1 87 ? -11.848 10.448 16.437 1.00 94.56 87 LEU A O 1
ATOM 641 N N . LEU A 1 88 ? -11.242 8.636 15.269 1.00 90.94 88 LEU A N 1
ATOM 642 C CA . LEU A 1 88 ? -10.943 9.323 14.022 1.00 90.94 88 LEU A CA 1
ATOM 643 C C . LEU A 1 88 ? -12.070 9.132 13.010 1.00 90.94 88 LEU A C 1
ATOM 645 O O . LEU A 1 88 ? -12.497 8.011 12.719 1.00 90.94 88 LEU A O 1
ATOM 649 N N . LEU A 1 89 ? -12.485 10.241 12.401 1.00 90.62 89 LEU A N 1
ATOM 650 C CA . LEU A 1 89 ? -13.227 10.209 11.150 1.00 90.62 89 LEU A CA 1
ATOM 651 C C . LEU A 1 89 ? -12.224 9.983 10.011 1.00 90.62 89 LEU A C 1
ATOM 653 O O . LEU A 1 89 ? -11.471 10.889 9.649 1.00 90.62 89 LEU A O 1
ATOM 657 N N . VAL A 1 90 ? -12.189 8.762 9.484 1.00 83.12 90 VAL A N 1
ATOM 658 C CA . VAL A 1 90 ? -11.317 8.395 8.363 1.00 83.12 90 VAL A CA 1
ATOM 659 C C . VAL A 1 90 ? -11.760 9.162 7.110 1.00 83.12 90 VAL A C 1
ATOM 661 O O . VAL A 1 90 ? -12.939 9.371 6.867 1.00 83.12 90 VAL A O 1
ATOM 664 N N . ARG A 1 91 ? -10.827 9.677 6.318 1.00 80.00 91 ARG A N 1
ATOM 665 C CA . ARG A 1 91 ? -11.152 10.291 5.024 1.00 80.00 91 ARG A CA 1
ATOM 666 C C . ARG A 1 91 ? -10.416 9.526 3.947 1.00 80.00 91 ARG A C 1
ATOM 668 O O . ARG A 1 91 ? -9.304 9.063 4.196 1.00 80.00 91 ARG A O 1
ATOM 675 N N . ASP A 1 92 ? -10.981 9.493 2.748 1.00 71.19 92 ASP A N 1
ATOM 676 C CA . ASP A 1 92 ? -10.363 8.888 1.562 1.00 71.19 92 ASP A CA 1
ATOM 677 C C . ASP A 1 92 ? -9.231 9.756 0.983 1.00 71.19 92 ASP A C 1
ATOM 679 O O . ASP A 1 92 ? -9.121 9.968 -0.222 1.00 71.19 92 ASP A O 1
ATOM 683 N N . HIS A 1 93 ? -8.381 10.308 1.851 1.00 75.44 93 HIS A N 1
ATOM 684 C CA . HIS A 1 93 ? -7.209 11.064 1.443 1.00 75.44 93 HIS A CA 1
ATOM 685 C C . HIS A 1 93 ? -5.985 10.145 1.415 1.00 75.44 93 HIS A C 1
ATOM 687 O O . HIS A 1 93 ? -5.321 9.923 2.431 1.00 75.44 93 HIS A O 1
ATOM 693 N N . TYR A 1 94 ? -5.665 9.642 0.225 1.00 70.00 94 TYR A N 1
ATOM 694 C CA . TYR A 1 94 ? -4.502 8.796 -0.011 1.00 70.00 94 TYR A CA 1
ATOM 695 C C . TYR A 1 94 ? -3.210 9.624 -0.091 1.00 70.00 94 TYR A C 1
ATOM 697 O O . TYR A 1 94 ? -3.007 10.417 -1.015 1.00 70.00 94 TYR A O 1
ATOM 705 N N . SER A 1 95 ? -2.310 9.439 0.878 1.00 70.38 95 SER A N 1
ATOM 706 C CA . SER A 1 95 ? -0.981 10.055 0.848 1.00 70.38 95 SER A CA 1
ATOM 707 C C . SER A 1 95 ? -0.022 9.204 0.025 1.00 70.38 95 SER A C 1
ATOM 709 O O . SER A 1 95 ? 0.460 8.177 0.493 1.00 70.38 95 SER A O 1
ATOM 711 N N . ARG A 1 96 ? 0.337 9.684 -1.169 1.00 66.88 96 ARG A N 1
ATOM 712 C CA . ARG A 1 96 ? 1.327 9.017 -2.033 1.00 66.88 96 ARG A CA 1
ATOM 713 C C . ARG A 1 96 ? 2.681 8.827 -1.347 1.00 66.88 96 ARG A C 1
ATOM 715 O O . ARG A 1 96 ? 3.370 7.870 -1.649 1.00 66.88 96 ARG A O 1
ATOM 722 N N . ARG A 1 97 ? 3.062 9.718 -0.423 1.00 68.94 97 ARG A N 1
ATOM 723 C CA . ARG A 1 97 ? 4.349 9.657 0.293 1.00 68.94 97 ARG A CA 1
ATOM 724 C C . ARG A 1 97 ? 4.398 8.566 1.370 1.00 68.94 97 ARG A C 1
ATOM 726 O O . ARG A 1 97 ? 5.484 8.118 1.710 1.00 68.94 97 ARG A O 1
ATOM 733 N N . LEU A 1 98 ? 3.254 8.217 1.961 1.00 66.69 98 LEU A N 1
ATOM 734 C CA . LEU A 1 98 ? 3.162 7.272 3.088 1.00 66.69 98 LEU A CA 1
ATOM 735 C C . LEU A 1 98 ? 2.582 5.907 2.681 1.00 66.69 98 LEU A C 1
ATOM 737 O O . LEU A 1 98 ? 2.381 5.047 3.546 1.00 66.69 98 LEU A O 1
ATOM 741 N N . ALA A 1 99 ? 2.289 5.765 1.387 1.00 61.56 99 ALA A N 1
ATOM 742 C CA . ALA A 1 99 ? 1.873 4.541 0.724 1.00 61.56 99 ALA A CA 1
ATOM 743 C C . ALA A 1 99 ? 2.935 3.442 0.818 1.00 61.56 99 ALA A C 1
ATOM 745 O O . ALA A 1 99 ? 4.132 3.772 0.664 1.00 61.56 99 ALA A O 1
#

Radius of gyration: 15.54 Å; Cα contacts (8 Å, |Δi|>4): 121; chains: 1; bounding box: 31×33×45 Å

Sequence (99 aa):
GPTFASALPRLKQTLANAHMGLRLYLAGTEGLIGQAMQAALEAGIDHTSIQTEHRGSLARRVQCVHCKGITENVTTQPATCSHCGLLLLVRDHYSRRLA

Foldseek 3Di:
DDDLVNCLVVLLVVLLPDDPPQAEEAEEAPVSSLSSLVSNVVSVHDPVSYHYHYDDACFDWAQDPVPRDTDGGDNDPQDAGPPPRDGDGGDPDDDSVVD

pLDDT: mean 88.35, std 7.78, range [57.06, 95.88]

Mean predicted aligned error: 6.18 Å

Secondary structure (DSSP, 8-state):
---HHHHHHHHHHHHHTPPTT--EEEEE-HHHHHHHHHHHHHTT--GGGEEEEE-S---EEEE-TTT-PEEEEE-SSSEE-TTT--EE-------TTT-

Nearest PDB structures (foldseek):
  6cnl-assembly1_E  TM=4.754E-01  e=1.041E+00  Homo sapiens
  4l51-assembly1_B  TM=4.698E-01  e=3.370E+00  Escherichia coli K-12
  2io7-assembly1_B  TM=3.136E-01  e=6.593E-01  Escherichia coli
  4e69-assembly1_B  TM=3.924E-01  e=2.134E+00  Oceanicola granulosus HTCC2516
  6zxt-assembly1_A  TM=2.897E-01  e=4.670E+00  Chlamydomonas reinhardtii

Solvent-accessible surface area (backbone atoms only — not comparable to full-atom values): 6180 Å² total; per-residue (Å²): 130,93,50,70,77,76,47,45,65,60,49,48,55,52,52,66,71,55,62,94,86,69,68,47,77,39,72,27,32,62,71,55,35,27,50,53,49,51,52,39,48,76,54,68,48,59,69,89,41,49,46,77,44,85,40,81,65,78,44,36,77,44,67,36,90,86,79,62,44,72,27,72,71,42,71,61,76,68,37,67,36,81,78,80,67,48,79,35,81,76,68,99,74,82,54,80,88,80,72